Protein AF-A0A919F3J0-F1 (afdb_monomer_lite)

Sequence (108 aa):
MNSRLLTVDGHPLTVRPQRAPWDRIVAEQQLGRRKPRVPVLLSHSALDDVFPQQVGRNLAAVWCRRGATVRFSGNHIPGHIAATDATSAEGLPWLADRFAGRTAPSTC

Radius of gyration: 18.17 Å; chains: 1; bounding box: 40×32×48 Å

InterPro domains:
  IPR005152 Lipase, secreted [PF03583] (24-104)
  IPR005152 Lipase, secreted [PTHR34853] (23-108)
  IPR029058 Alpha/Beta hydrolase fold [G3DSA:3.40.50.1820] (15-108)
  IPR029058 Alpha/Beta hydrolase fold [SSF53474] (19-98)

pLDDT: mean 95.88, std 2.66, range [80.25, 98.44]

Organism: NCBI:txid68183

Secondary structure (DSSP, 8-state):
--GGGGSTT---GGGGGGSTTHHHHHHHT-TTSS--SS-EEEEEETT-SSS-HHHHHHHHHHHHHTT--EEEEEE--SSTTTHHHHHHHHHHHHHHHHHTTPPPP---

Foldseek 3Di:
DQQLVVDPNSDHPVCVCCDPPNVVVVVVPDALPDADPAEDEQEDECQEPPDHCVVSVVNLVSNVVVVHAYDYHYHHQHYDVRSVVVVVVVVPVQVVCVVVVHDDHGPD

Structure (mmCIF, N/CA/C/O backbone):
data_AF-A0A919F3J0-F1
#
_entry.id   AF-A0A919F3J0-F1
#
loop_
_atom_site.group_PDB
_atom_site.id
_atom_site.type_symbol
_atom_site.label_atom_id
_atom_site.label_alt_id
_atom_site.label_comp_id
_atom_site.label_asym_id
_atom_site.label_entity_id
_atom_site.label_seq_id
_atom_site.pdbx_PDB_ins_code
_atom_site.Cartn_x
_atom_site.Cartn_y
_atom_site.Cartn_z
_atom_site.occupancy
_atom_site.B_iso_or_equiv
_atom_site.auth_seq_id
_atom_site.auth_comp_id
_atom_site.auth_asym_id
_atom_site.auth_atom_id
_atom_site.pdbx_PDB_model_num
ATOM 1 N N . MET A 1 1 ? 19.261 6.362 -22.077 1.00 80.25 1 MET A N 1
ATOM 2 C CA . MET A 1 1 ? 20.210 5.268 -21.757 1.00 80.25 1 MET A CA 1
ATOM 3 C C . MET A 1 1 ? 19.837 4.039 -22.582 1.00 80.25 1 MET A C 1
ATOM 5 O O . MET A 1 1 ? 18.668 3.676 -22.581 1.00 80.25 1 MET A O 1
ATOM 9 N N . ASN A 1 2 ? 20.772 3.438 -23.327 1.00 92.88 2 ASN A N 1
ATOM 10 C CA . ASN A 1 2 ? 20.503 2.252 -24.154 1.00 92.88 2 ASN A CA 1
ATOM 11 C C . ASN A 1 2 ? 20.895 0.981 -23.387 1.00 92.88 2 ASN A C 1
ATOM 13 O O . ASN A 1 2 ? 22.076 0.662 -23.279 1.00 92.88 2 ASN A O 1
ATOM 17 N N . SER A 1 3 ? 19.908 0.259 -22.853 1.00 95.12 3 SER A N 1
ATOM 18 C CA . SER A 1 3 ? 20.152 -0.908 -21.994 1.00 95.12 3 SER A CA 1
ATOM 19 C C . SER A 1 3 ? 20.773 -2.103 -22.717 1.00 95.12 3 SER A C 1
ATOM 21 O O . SER A 1 3 ? 21.350 -2.957 -22.056 1.00 95.12 3 SER A O 1
ATOM 23 N N . ARG A 1 4 ? 20.733 -2.138 -24.055 1.00 95.00 4 ARG A N 1
ATOM 24 C CA . ARG A 1 4 ? 21.370 -3.199 -24.853 1.00 95.00 4 ARG A CA 1
ATOM 25 C C . ARG A 1 4 ? 22.876 -3.300 -24.608 1.00 95.00 4 ARG A C 1
ATOM 27 O O . ARG A 1 4 ? 23.435 -4.384 -24.684 1.00 95.00 4 ARG A O 1
ATOM 34 N N . LEU A 1 5 ? 23.524 -2.175 -24.298 1.00 96.00 5 LEU A N 1
ATOM 35 C CA . LEU A 1 5 ? 24.964 -2.112 -24.023 1.00 96.00 5 LEU A CA 1
ATOM 36 C C . LEU A 1 5 ? 25.333 -2.623 -22.619 1.00 96.00 5 LEU A C 1
ATOM 38 O O . LEU A 1 5 ? 26.509 -2.700 -22.289 1.00 96.00 5 LEU A O 1
ATOM 42 N N . LEU A 1 6 ? 24.338 -2.944 -21.787 1.00 94.06 6 LEU A N 1
ATOM 43 C CA . LEU A 1 6 ? 24.503 -3.363 -20.390 1.00 94.06 6 LEU A CA 1
ATOM 44 C C . LEU A 1 6 ? 24.068 -4.818 -20.170 1.00 94.06 6 LEU A C 1
ATOM 46 O O . LEU A 1 6 ? 23.977 -5.285 -19.037 1.00 94.06 6 LEU A O 1
ATOM 50 N N . THR A 1 7 ? 23.760 -5.528 -21.253 1.00 92.56 7 THR A N 1
ATOM 51 C CA . THR A 1 7 ? 23.285 -6.911 -21.245 1.00 92.56 7 THR A CA 1
ATOM 52 C C . THR A 1 7 ? 24.222 -7.774 -22.069 1.00 92.56 7 THR A C 1
ATOM 54 O O . THR A 1 7 ? 24.529 -7.417 -23.205 1.00 92.56 7 THR A O 1
ATOM 57 N N . VAL A 1 8 ? 24.623 -8.928 -21.530 1.00 92.06 8 VAL A N 1
ATOM 58 C CA . VAL A 1 8 ? 25.531 -9.878 -22.203 1.00 92.06 8 VAL A CA 1
ATOM 59 C C . VAL A 1 8 ? 24.989 -10.326 -23.568 1.00 92.06 8 VAL A C 1
ATOM 61 O O . VAL A 1 8 ? 25.754 -10.521 -24.503 1.00 92.06 8 VAL A O 1
ATOM 64 N N . ASP A 1 9 ? 23.669 -10.447 -23.704 1.00 90.69 9 ASP A N 1
ATOM 65 C CA . ASP A 1 9 ? 22.972 -10.899 -24.913 1.00 90.69 9 ASP A CA 1
ATOM 66 C C . ASP A 1 9 ? 22.523 -9.760 -25.849 1.00 90.69 9 ASP A C 1
ATOM 68 O O . ASP A 1 9 ? 21.844 -10.008 -26.843 1.00 90.69 9 ASP A O 1
ATOM 72 N N . GLY A 1 10 ? 22.860 -8.501 -25.546 1.00 94.06 10 GLY A N 1
ATOM 73 C CA . GLY A 1 10 ? 22.535 -7.344 -26.394 1.00 94.06 10 GLY A CA 1
ATOM 74 C C . GLY A 1 10 ? 21.039 -7.003 -26.513 1.00 94.06 10 GLY A C 1
ATOM 75 O O . GLY A 1 10 ? 20.660 -6.097 -27.263 1.00 94.06 10 GLY A O 1
ATOM 76 N N . HIS A 1 11 ? 20.163 -7.706 -25.791 1.00 92.12 11 HIS A N 1
ATOM 77 C CA . HIS A 1 11 ? 18.728 -7.440 -25.766 1.00 92.12 11 HIS A CA 1
ATOM 78 C C . HIS A 1 11 ? 18.367 -6.349 -24.746 1.00 92.12 11 HIS A C 1
ATOM 80 O O . HIS A 1 11 ? 18.941 -6.301 -23.665 1.00 92.12 11 HIS A O 1
ATOM 86 N N . PRO A 1 12 ? 17.371 -5.483 -25.022 1.00 94.00 12 PRO A N 1
ATOM 87 C CA . PRO A 1 12 ? 16.920 -4.501 -24.041 1.00 94.00 12 PRO A CA 1
ATOM 88 C C . PRO A 1 12 ? 16.479 -5.156 -22.728 1.00 94.00 12 PRO A C 1
ATOM 90 O O . PRO A 1 12 ? 15.741 -6.144 -22.747 1.00 94.00 12 PRO A O 1
ATOM 93 N N . LEU A 1 13 ? 16.820 -4.538 -21.592 1.00 91.88 13 LEU A N 1
ATOM 94 C CA . LEU A 1 13 ? 16.376 -5.000 -20.267 1.00 91.88 13 LEU A CA 1
ATOM 95 C C . LEU A 1 13 ? 14.848 -5.148 -20.161 1.00 91.88 13 LEU A C 1
ATOM 97 O O . LEU A 1 13 ? 14.369 -6.017 -19.443 1.00 91.88 13 LEU A O 1
ATOM 101 N N . THR A 1 14 ? 14.073 -4.360 -20.911 1.00 92.19 14 THR A N 1
ATOM 102 C CA . THR A 1 14 ? 12.601 -4.413 -20.917 1.00 92.19 14 THR A CA 1
ATOM 103 C C . THR A 1 14 ? 12.024 -5.721 -21.460 1.00 92.19 14 THR A C 1
ATOM 105 O O . THR A 1 14 ? 10.885 -6.054 -21.150 1.00 92.19 14 THR A O 1
ATOM 108 N N . VAL A 1 15 ? 12.797 -6.483 -22.239 1.00 92.75 15 VAL A N 1
ATOM 109 C CA . VAL A 1 15 ? 12.365 -7.770 -22.804 1.00 92.75 15 VAL A CA 1
ATOM 110 C C . VAL A 1 15 ? 12.549 -8.918 -21.804 1.00 92.75 15 VAL A C 1
ATOM 112 O O . VAL A 1 15 ? 11.838 -9.918 -21.878 1.00 92.75 15 VAL A O 1
ATOM 115 N N . ARG A 1 16 ? 13.475 -8.790 -20.842 1.00 88.94 16 ARG A N 1
ATOM 116 C CA . ARG A 1 16 ? 13.790 -9.851 -19.867 1.00 88.94 16 ARG A CA 1
ATOM 117 C C . ARG A 1 16 ? 12.572 -10.295 -19.045 1.00 88.94 16 ARG A C 1
ATOM 119 O O . ARG A 1 16 ? 12.328 -11.497 -19.037 1.00 88.94 16 ARG A O 1
ATOM 126 N N . PRO A 1 17 ? 11.772 -9.392 -18.437 1.00 93.38 17 PRO A N 1
AT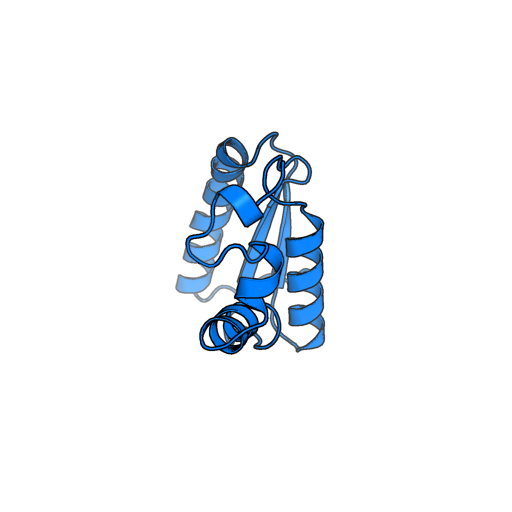OM 127 C CA . PRO A 1 17 ? 10.578 -9.772 -17.675 1.00 93.38 17 PRO A CA 1
ATOM 128 C C . PRO A 1 17 ? 9.506 -10.506 -18.483 1.00 93.38 17 PRO A C 1
ATOM 130 O O . PRO A 1 17 ? 8.585 -11.048 -17.895 1.00 93.38 17 PRO A O 1
ATOM 133 N N . GLN A 1 18 ? 9.581 -10.484 -19.816 1.00 93.19 18 GLN A N 1
ATOM 134 C CA . GLN A 1 18 ? 8.583 -11.074 -20.714 1.00 93.19 18 GLN A CA 1
ATOM 135 C C . GLN A 1 18 ? 9.007 -12.454 -21.239 1.00 93.19 18 GLN A C 1
ATOM 137 O O . GLN A 1 18 ? 8.283 -13.060 -22.024 1.00 93.19 18 GLN A O 1
ATOM 142 N N . ARG A 1 19 ? 10.193 -12.944 -20.857 1.00 91.50 19 ARG A N 1
ATOM 143 C CA . ARG A 1 19 ? 10.764 -14.209 -21.333 1.00 91.50 19 ARG A CA 1
ATOM 144 C C . ARG A 1 19 ? 10.993 -15.176 -20.180 1.00 91.50 19 ARG A C 1
ATOM 146 O O . ARG A 1 19 ? 11.294 -14.757 -19.064 1.00 91.50 19 ARG A O 1
ATOM 153 N N . ALA A 1 20 ? 10.931 -16.472 -20.475 1.00 92.38 20 ALA A N 1
ATOM 154 C CA . ALA A 1 20 ? 11.247 -17.512 -19.505 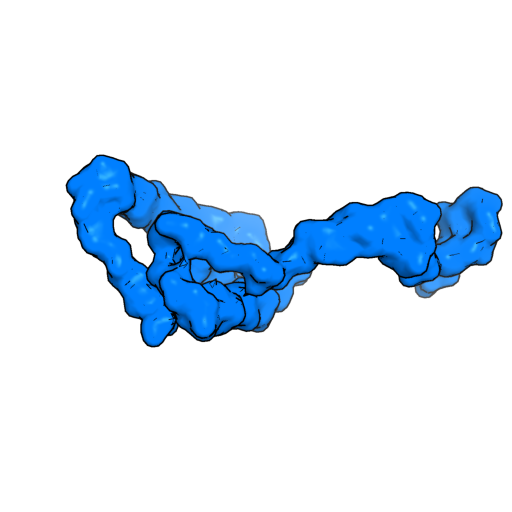1.00 92.38 20 ALA A CA 1
ATOM 155 C C . ALA A 1 20 ? 12.701 -17.387 -18.990 1.00 92.38 20 ALA A C 1
ATOM 157 O O . ALA A 1 20 ? 13.605 -17.096 -19.781 1.00 92.38 20 ALA A O 1
ATOM 158 N N . PRO A 1 21 ? 12.950 -17.606 -17.682 1.00 91.69 21 PRO A N 1
ATOM 159 C CA . PRO A 1 21 ? 11.972 -17.985 -16.650 1.00 91.69 21 PRO A CA 1
ATOM 160 C C . PRO A 1 21 ? 11.269 -16.795 -15.954 1.00 91.69 21 PRO A C 1
ATOM 162 O O . PRO A 1 21 ? 10.473 -17.004 -15.041 1.00 91.69 21 PRO A O 1
ATOM 165 N N . TRP A 1 22 ? 11.585 -15.550 -16.324 1.00 93.88 22 TRP A N 1
ATOM 166 C CA . TRP A 1 22 ? 11.173 -14.341 -15.598 1.00 93.88 22 TRP A CA 1
ATOM 167 C C . TRP A 1 22 ? 9.703 -13.970 -15.778 1.00 93.88 22 TRP A C 1
ATOM 169 O O . TRP A 1 22 ? 9.112 -13.409 -14.860 1.00 93.88 22 TRP A O 1
ATOM 179 N N . ASP A 1 23 ? 9.114 -14.303 -16.923 1.00 94.69 23 ASP A N 1
ATOM 180 C CA . ASP A 1 23 ? 7.699 -14.077 -17.238 1.00 94.69 23 ASP A CA 1
ATOM 181 C C . ASP A 1 23 ? 6.757 -14.589 -16.142 1.00 94.69 23 ASP A C 1
ATOM 183 O O . ASP A 1 23 ? 5.879 -13.861 -15.672 1.00 94.69 23 ASP A O 1
ATOM 187 N N . ARG A 1 24 ? 6.982 -15.816 -15.668 1.00 94.19 24 ARG A N 1
ATOM 188 C CA . ARG A 1 24 ? 6.195 -16.412 -14.584 1.00 94.19 24 ARG A CA 1
ATOM 189 C C . ARG A 1 24 ? 6.510 -15.776 -13.239 1.00 94.19 24 ARG A C 1
ATOM 191 O O . ARG A 1 24 ? 5.587 -15.407 -12.519 1.00 94.19 24 ARG A O 1
ATOM 198 N N . ILE A 1 25 ? 7.795 -15.590 -12.935 1.00 94.69 25 ILE A N 1
ATOM 199 C CA . ILE A 1 25 ? 8.251 -15.033 -11.654 1.00 94.69 25 ILE A CA 1
ATOM 200 C C . ILE A 1 25 ? 7.664 -13.633 -11.441 1.00 94.69 25 ILE A C 1
ATOM 202 O O . ILE A 1 25 ? 7.115 -13.346 -10.382 1.00 94.69 25 ILE A O 1
ATOM 206 N N . VAL A 1 26 ? 7.715 -12.772 -12.459 1.00 93.75 26 VAL A N 1
ATOM 207 C CA . VAL A 1 26 ? 7.164 -11.411 -12.394 1.00 93.75 26 VAL A CA 1
ATOM 208 C C . VAL A 1 26 ? 5.639 -11.440 -12.311 1.00 93.75 26 VAL A C 1
ATOM 210 O O . VAL A 1 26 ? 5.057 -10.717 -11.502 1.00 93.75 26 VAL A O 1
ATOM 213 N N . ALA A 1 27 ? 4.972 -12.308 -13.079 1.00 93.06 27 ALA A N 1
ATOM 214 C CA . ALA A 1 27 ? 3.517 -12.452 -13.017 1.00 93.06 27 ALA A CA 1
ATOM 215 C C . ALA A 1 27 ? 3.007 -12.952 -11.648 1.00 93.06 27 ALA A C 1
ATOM 217 O O . ALA A 1 27 ? 1.856 -12.679 -11.277 1.00 93.06 27 ALA A O 1
ATOM 218 N N . GLU A 1 28 ? 3.832 -13.684 -10.897 1.00 93.31 28 GLU A N 1
ATOM 219 C CA . GLU A 1 28 ? 3.543 -14.112 -9.524 1.00 93.31 28 GLU A CA 1
ATOM 220 C C . GLU A 1 28 ? 3.641 -12.967 -8.507 1.00 93.31 28 GLU A C 1
ATOM 222 O O . GLU A 1 28 ? 2.890 -12.971 -7.532 1.00 93.31 28 GLU A O 1
ATOM 227 N N . GLN A 1 29 ? 4.478 -11.953 -8.758 1.00 92.31 29 GLN A N 1
ATOM 228 C CA . GLN A 1 29 ? 4.600 -10.769 -7.893 1.00 92.31 29 GLN A CA 1
ATOM 229 C C . GLN A 1 29 ? 3.425 -9.786 -8.032 1.00 92.31 29 GLN A C 1
ATOM 231 O O . GLN A 1 29 ? 3.325 -8.819 -7.276 1.00 92.31 29 GLN A O 1
ATOM 236 N N . GLN A 1 30 ? 2.510 -10.006 -8.983 1.00 92.50 30 GLN A N 1
ATOM 237 C CA . GLN A 1 30 ? 1.360 -9.130 -9.185 1.00 92.50 30 GLN A CA 1
ATOM 238 C C . GLN A 1 30 ? 0.402 -9.182 -7.982 1.00 92.50 30 GLN A C 1
ATOM 240 O O . GLN A 1 30 ? -0.387 -10.121 -7.807 1.00 92.50 30 GLN A O 1
ATOM 245 N N . LEU A 1 31 ? 0.423 -8.116 -7.181 1.00 93.81 31 LEU A N 1
ATOM 246 C CA . LEU A 1 31 ? -0.459 -7.939 -6.030 1.00 93.81 31 LEU A CA 1
ATOM 247 C C . LEU A 1 31 ? -1.937 -7.856 -6.452 1.00 93.81 31 LEU A C 1
ATOM 249 O O . LEU A 1 31 ? -2.283 -7.493 -7.578 1.00 93.81 31 LEU A O 1
ATOM 253 N N . GLY A 1 32 ? -2.834 -8.221 -5.531 1.00 94.38 32 GLY A N 1
ATOM 254 C CA . GLY A 1 32 ? -4.287 -8.165 -5.738 1.00 94.38 32 GLY A CA 1
ATOM 255 C C . GLY A 1 32 ? -4.902 -9.388 -6.435 1.00 94.38 32 GLY A C 1
ATOM 256 O O . GLY A 1 32 ? -6.126 -9.539 -6.427 1.00 94.38 32 GLY A O 1
ATOM 257 N N . ARG A 1 33 ? -4.092 -10.314 -6.978 1.00 94.31 33 ARG A N 1
ATOM 258 C CA . ARG A 1 33 ? -4.590 -11.598 -7.527 1.00 94.31 33 ARG A CA 1
ATOM 259 C C . ARG A 1 33 ? -5.198 -12.496 -6.447 1.00 94.31 33 ARG A C 1
ATOM 261 O O . ARG A 1 33 ? -6.148 -13.230 -6.715 1.00 94.31 33 ARG A O 1
ATOM 268 N N . ARG A 1 34 ? -4.671 -12.412 -5.224 1.00 93.44 34 ARG A N 1
ATOM 269 C CA . ARG A 1 34 ? -5.157 -13.109 -4.026 1.00 93.44 34 ARG A CA 1
ATOM 270 C C . ARG A 1 34 ? -5.625 -12.077 -3.003 1.00 93.44 34 ARG A C 1
ATOM 272 O O . ARG A 1 34 ? -5.027 -11.004 -2.903 1.00 93.44 34 ARG A O 1
ATOM 279 N N . LYS A 1 35 ? -6.686 -12.400 -2.257 1.00 95.62 35 LYS A N 1
ATOM 280 C CA . LYS A 1 35 ? -7.144 -11.577 -1.131 1.00 95.62 35 LYS A CA 1
ATOM 281 C C . LYS A 1 35 ? -6.521 -12.062 0.186 1.00 95.62 35 LYS A C 1
ATOM 283 O O . LYS A 1 35 ? -6.379 -13.276 0.355 1.00 95.62 35 LYS A O 1
ATOM 288 N N . PRO A 1 36 ? -6.202 -11.161 1.125 1.00 96.56 36 PRO A N 1
ATOM 289 C CA . PRO A 1 36 ? -5.865 -11.526 2.493 1.00 96.56 36 PRO A CA 1
ATOM 290 C C . PRO A 1 36 ? -7.026 -12.264 3.175 1.00 96.56 36 PRO A C 1
ATOM 292 O O . PRO A 1 36 ? -8.197 -11.979 2.914 1.00 96.56 36 PRO A O 1
ATOM 295 N N . ARG A 1 37 ? -6.700 -13.215 4.058 1.00 96.81 37 ARG A N 1
ATOM 296 C CA . ARG A 1 37 ? -7.676 -13.914 4.923 1.00 96.81 37 ARG A CA 1
ATOM 297 C C . ARG A 1 37 ? -7.842 -13.257 6.295 1.00 96.81 37 ARG A C 1
ATOM 299 O O . ARG A 1 37 ? -8.695 -13.678 7.065 1.00 96.81 37 ARG A O 1
ATOM 306 N N . VAL A 1 38 ? -7.017 -12.259 6.587 1.00 96.69 38 VAL A N 1
ATOM 307 C CA . VAL A 1 38 ? -6.981 -11.505 7.841 1.00 96.69 38 VAL A CA 1
ATOM 308 C C . VAL A 1 38 ? -7.163 -10.016 7.536 1.00 96.69 38 VAL A C 1
ATOM 310 O O . VAL A 1 38 ? -6.924 -9.613 6.392 1.00 96.69 38 VAL A O 1
ATOM 313 N N . PRO A 1 39 ? -7.571 -9.193 8.516 1.00 98.12 39 PRO A N 1
ATOM 314 C CA . PRO A 1 39 ? -7.636 -7.750 8.332 1.00 98.12 39 PRO A CA 1
ATOM 315 C C . PRO A 1 39 ? -6.271 -7.145 7.982 1.00 98.12 39 PRO A C 1
ATOM 317 O O . PRO A 1 39 ? -5.248 -7.569 8.520 1.00 98.12 39 PRO A O 1
ATOM 320 N N . VAL A 1 40 ? -6.259 -6.132 7.114 1.00 98.06 40 VAL A N 1
ATOM 321 C CA . VAL A 1 40 ? -5.033 -5.457 6.658 1.00 98.06 40 VAL A CA 1
ATOM 322 C C . VAL A 1 40 ? -5.096 -3.961 6.940 1.00 98.06 40 VAL A C 1
ATOM 324 O O . VAL A 1 40 ? -6.076 -3.309 6.589 1.00 98.06 40 VAL A O 1
ATOM 327 N N . LEU A 1 41 ? -4.018 -3.422 7.509 1.00 98.38 41 LEU A N 1
ATOM 328 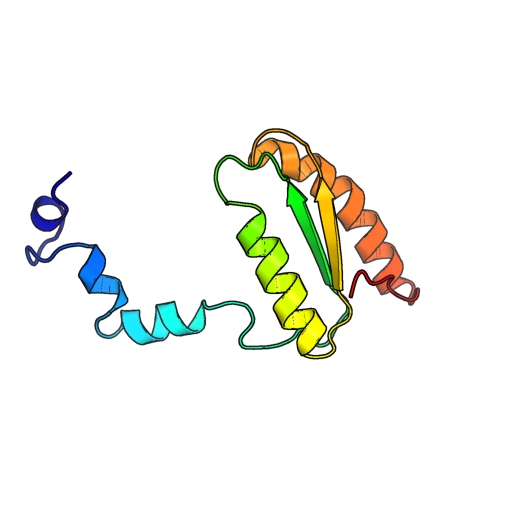C CA . LEU A 1 41 ? -3.695 -1.999 7.453 1.00 98.38 41 LEU A CA 1
ATOM 329 C C . LEU A 1 41 ? -2.745 -1.770 6.274 1.00 98.38 41 LEU A C 1
ATOM 331 O O . LEU A 1 41 ? -1.701 -2.414 6.195 1.00 98.38 41 LEU A O 1
ATOM 335 N N . LEU A 1 42 ? -3.108 -0.868 5.366 1.00 97.62 42 LEU A N 1
ATOM 336 C CA . LEU A 1 42 ? -2.270 -0.437 4.249 1.00 97.62 42 LEU A CA 1
ATOM 337 C C . LEU A 1 42 ? -2.009 1.063 4.406 1.00 97.62 42 LEU A C 1
ATOM 339 O O . LEU A 1 42 ? -2.872 1.871 4.066 1.00 97.62 42 LEU A O 1
ATOM 343 N N . SER A 1 43 ? -0.842 1.418 4.947 1.00 97.50 43 SER A N 1
ATOM 344 C CA . SER A 1 43 ? -0.404 2.810 5.108 1.00 97.50 43 SER A CA 1
ATOM 345 C C . SER A 1 43 ? 0.527 3.208 3.963 1.00 97.50 43 SER A C 1
ATOM 347 O O . SER A 1 43 ? 1.425 2.445 3.613 1.00 97.50 43 SER A O 1
ATOM 349 N N . HIS A 1 44 ? 0.293 4.366 3.341 1.00 97.88 44 HIS A N 1
ATOM 350 C CA . HIS A 1 44 ? 1.125 4.886 2.246 1.00 97.88 44 HIS A CA 1
ATOM 351 C C . HIS A 1 44 ? 1.047 6.415 2.214 1.00 97.88 44 HIS A C 1
ATOM 353 O O . HIS A 1 44 ? -0.050 6.979 2.154 1.00 97.88 44 HIS A O 1
ATOM 359 N N . SER A 1 45 ? 2.196 7.094 2.210 1.00 97.88 45 SER A N 1
ATOM 360 C CA . SER A 1 45 ? 2.247 8.546 2.026 1.00 97.88 45 SER A CA 1
ATOM 361 C C . SER A 1 45 ? 1.792 8.987 0.632 1.00 97.88 45 SER A C 1
ATOM 363 O O . SER A 1 45 ? 2.167 8.398 -0.380 1.00 97.88 45 SER A O 1
ATOM 365 N N . ALA A 1 46 ? 1.017 10.068 0.571 1.00 97.75 46 ALA A N 1
ATOM 366 C CA . ALA A 1 46 ? 0.705 10.784 -0.664 1.00 97.75 46 ALA A CA 1
ATOM 367 C C . ALA A 1 46 ? 1.919 11.535 -1.245 1.00 97.75 46 ALA A C 1
ATOM 369 O O . ALA A 1 46 ? 1.888 11.932 -2.407 1.00 97.75 46 ALA A O 1
ATOM 370 N N . LEU A 1 47 ? 2.971 11.725 -0.442 1.00 97.75 47 LEU A N 1
ATOM 371 C CA . LEU A 1 47 ? 4.209 12.425 -0.790 1.00 97.75 47 LEU A CA 1
ATOM 372 C C . LEU A 1 47 ? 5.412 11.468 -0.888 1.00 97.75 47 LEU A C 1
ATOM 374 O O . LEU A 1 47 ? 6.554 11.890 -0.714 1.00 97.75 47 LEU A O 1
ATOM 378 N N . ASP A 1 48 ? 5.154 10.178 -1.111 1.00 98.06 48 ASP A N 1
ATOM 379 C CA . ASP A 1 48 ? 6.184 9.173 -1.380 1.00 98.06 48 ASP A CA 1
ATOM 380 C C . ASP A 1 48 ? 6.867 9.469 -2.729 1.00 98.06 48 ASP A C 1
ATOM 382 O O . ASP A 1 48 ? 6.207 9.638 -3.758 1.00 98.06 48 ASP A O 1
ATOM 386 N N . ASP A 1 49 ? 8.193 9.561 -2.704 1.00 97.06 49 ASP A N 1
ATOM 387 C CA . ASP A 1 49 ? 9.061 9.910 -3.829 1.00 97.06 49 ASP A CA 1
ATOM 388 C C . ASP A 1 49 ? 9.632 8.687 -4.569 1.00 97.06 49 ASP A C 1
ATOM 390 O O . ASP A 1 49 ? 10.252 8.837 -5.623 1.00 97.06 49 ASP A O 1
ATOM 394 N N . VAL A 1 50 ? 9.393 7.474 -4.058 1.00 97.62 50 VAL A N 1
ATOM 395 C CA . VAL A 1 50 ? 9.827 6.205 -4.660 1.00 97.62 50 VAL A CA 1
ATOM 396 C C . VAL A 1 50 ? 8.651 5.485 -5.316 1.00 97.62 50 VAL A C 1
ATOM 398 O O . VAL A 1 50 ? 8.754 5.027 -6.457 1.00 97.62 50 VAL A O 1
ATOM 401 N N . PHE A 1 51 ? 7.517 5.389 -4.618 1.00 95.44 51 PHE A N 1
ATOM 402 C CA . PHE A 1 51 ? 6.342 4.658 -5.081 1.00 95.44 51 PHE A CA 1
ATOM 403 C C . PHE A 1 51 ? 5.090 5.539 -5.086 1.00 95.44 51 PHE A C 1
ATOM 405 O O . PHE A 1 51 ? 4.661 6.003 -4.031 1.00 95.44 51 PHE A O 1
ATOM 412 N N . PRO A 1 52 ? 4.400 5.687 -6.233 1.00 96.62 52 PRO A N 1
ATOM 413 C CA . PRO A 1 52 ? 3.147 6.429 -6.283 1.00 96.62 52 PRO A CA 1
ATOM 414 C C . PRO A 1 52 ? 2.078 5.815 -5.368 1.00 96.62 52 PRO A C 1
ATOM 416 O O . PRO A 1 52 ? 1.729 4.638 -5.512 1.00 96.62 52 PRO A O 1
ATOM 419 N N . GLN A 1 53 ? 1.464 6.632 -4.506 1.00 97.19 53 GLN A N 1
ATOM 420 C CA . GLN A 1 53 ? 0.412 6.201 -3.569 1.00 97.19 53 GLN A CA 1
ATOM 421 C C . GLN A 1 53 ? -0.763 5.481 -4.260 1.00 97.19 53 GLN A C 1
ATOM 423 O O . GLN A 1 53 ? -1.429 4.620 -3.677 1.00 97.19 53 GLN A O 1
ATOM 428 N N . GLN A 1 54 ? -1.024 5.802 -5.534 1.00 97.25 54 GLN A N 1
ATOM 429 C CA . GLN A 1 54 ? -2.093 5.176 -6.310 1.00 97.25 54 GLN A CA 1
ATOM 430 C C . GLN A 1 54 ? -1.936 3.648 -6.414 1.00 97.25 54 GLN A C 1
ATOM 432 O O . GLN A 1 54 ? -2.946 2.948 -6.505 1.00 97.25 54 GLN A O 1
ATOM 437 N N . VAL A 1 55 ? -0.710 3.113 -6.340 1.00 96.38 55 VAL A N 1
ATOM 438 C CA . VAL A 1 55 ? -0.461 1.663 -6.293 1.00 96.38 55 VAL A CA 1
ATOM 439 C C . VAL A 1 55 ? -1.113 1.046 -5.049 1.00 96.38 55 VAL A C 1
ATOM 441 O O . VAL A 1 55 ? -1.896 0.099 -5.173 1.00 96.38 55 VAL A O 1
ATOM 444 N N . GLY A 1 56 ? -0.872 1.624 -3.867 1.00 97.12 56 GLY A N 1
ATOM 445 C CA . GLY A 1 56 ? -1.478 1.190 -2.606 1.00 97.12 56 GLY A CA 1
ATOM 446 C C . GLY A 1 56 ? -3.001 1.351 -2.596 1.00 97.12 56 GLY A C 1
ATOM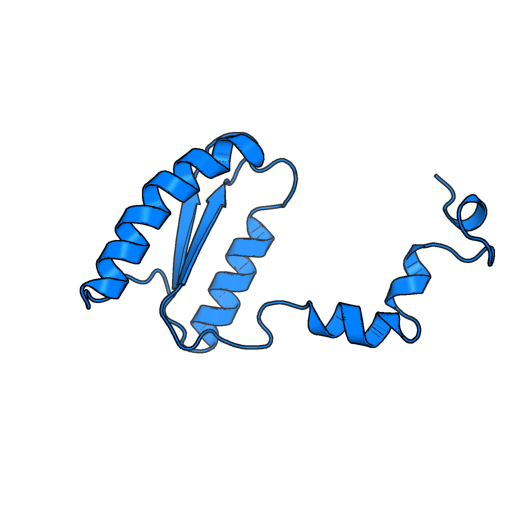 447 O O . GLY A 1 56 ? -3.722 0.421 -2.225 1.00 97.12 56 GLY A O 1
ATOM 448 N N . ARG A 1 57 ? -3.512 2.487 -3.096 1.00 97.62 57 ARG A N 1
ATOM 449 C CA . ARG A 1 57 ? -4.965 2.742 -3.214 1.00 97.62 57 ARG A CA 1
ATOM 450 C C . ARG A 1 57 ? -5.659 1.712 -4.105 1.00 97.62 57 ARG A C 1
ATOM 452 O O . ARG A 1 57 ? -6.713 1.186 -3.745 1.00 97.62 57 ARG A O 1
ATOM 459 N N . ASN A 1 58 ? -5.063 1.392 -5.254 1.00 97.75 58 ASN A N 1
ATOM 460 C CA . ASN A 1 58 ? -5.600 0.396 -6.181 1.00 97.75 58 ASN A CA 1
ATOM 461 C C . ASN A 1 58 ? -5.625 -1.000 -5.554 1.00 97.75 58 ASN A C 1
ATOM 463 O O . ASN A 1 58 ? -6.626 -1.707 -5.690 1.00 97.75 58 ASN A O 1
ATOM 467 N N . LEU A 1 59 ? -4.559 -1.389 -4.850 1.00 98.19 59 LEU A N 1
ATOM 468 C CA . LEU A 1 59 ? -4.494 -2.674 -4.160 1.00 98.19 59 LEU A CA 1
ATOM 469 C C . LEU A 1 59 ? -5.573 -2.792 -3.078 1.00 98.19 59 LEU A C 1
ATOM 471 O O . LEU A 1 59 ? -6.303 -3.786 -3.058 1.00 98.19 59 LEU A O 1
ATOM 475 N N . ALA A 1 60 ? -5.729 -1.759 -2.243 1.00 98.25 60 ALA A N 1
ATOM 476 C CA . ALA A 1 60 ? -6.786 -1.699 -1.237 1.00 98.25 60 ALA A CA 1
ATOM 477 C C . ALA A 1 60 ? -8.172 -1.859 -1.881 1.00 98.25 60 ALA A C 1
ATOM 479 O O . ALA A 1 60 ? -8.942 -2.725 -1.473 1.00 98.25 60 ALA A O 1
ATOM 480 N N . ALA A 1 61 ? -8.457 -1.119 -2.958 1.00 98.19 61 ALA A N 1
ATOM 481 C CA . ALA A 1 61 ? -9.731 -1.215 -3.670 1.00 98.19 61 ALA A CA 1
ATOM 482 C C . ALA A 1 61 ? -9.974 -2.608 -4.290 1.00 98.19 61 ALA A C 1
ATOM 484 O O . ALA A 1 61 ? -11.094 -3.120 -4.247 1.00 98.19 61 ALA A O 1
ATOM 485 N N . VAL A 1 62 ? -8.941 -3.248 -4.855 1.00 98.31 62 VAL A N 1
ATOM 486 C CA . VAL A 1 62 ? -9.027 -4.627 -5.375 1.00 98.31 62 VAL A CA 1
ATOM 487 C C . VAL A 1 62 ? -9.353 -5.615 -4.255 1.00 98.31 62 VAL A C 1
ATOM 489 O O . VAL A 1 62 ? -10.195 -6.494 -4.444 1.00 98.31 62 VAL A O 1
ATOM 492 N N . TRP A 1 63 ? -8.715 -5.484 -3.094 1.00 98.44 63 TRP A N 1
ATOM 493 C CA . TRP A 1 63 ? -8.988 -6.338 -1.941 1.00 98.44 63 TRP A CA 1
ATOM 494 C C . TRP A 1 63 ? -10.371 -6.091 -1.336 1.00 98.44 63 TRP A C 1
ATOM 496 O O . TRP A 1 63 ? -11.063 -7.067 -1.039 1.00 98.44 63 TRP A O 1
ATOM 506 N N . CYS A 1 64 ? -10.826 -4.838 -1.260 1.00 97.88 64 CYS A N 1
ATOM 507 C CA . CYS A 1 64 ? -12.185 -4.498 -0.840 1.00 97.88 64 CYS A CA 1
ATOM 508 C C . CYS A 1 64 ? -13.239 -5.154 -1.740 1.00 97.88 64 CYS A C 1
ATOM 510 O O . CYS A 1 64 ? -14.125 -5.845 -1.245 1.00 97.88 64 CYS A O 1
ATOM 512 N N . ARG A 1 65 ? -13.093 -5.064 -3.073 1.00 97.88 65 ARG A N 1
ATOM 513 C CA . ARG A 1 65 ? -14.003 -5.739 -4.025 1.00 97.88 65 ARG A CA 1
ATOM 514 C C . ARG A 1 65 ? -14.019 -7.264 -3.892 1.00 97.88 65 ARG A C 1
ATOM 516 O O . ARG A 1 65 ? -14.957 -7.909 -4.343 1.00 97.88 65 ARG A O 1
ATOM 523 N N . ARG A 1 66 ? -12.987 -7.854 -3.285 1.00 97.62 66 ARG A N 1
ATOM 524 C CA . ARG A 1 66 ? -12.896 -9.295 -3.000 1.00 97.62 66 ARG A CA 1
ATOM 525 C C . ARG A 1 66 ? -13.388 -9.656 -1.588 1.00 97.62 66 ARG A C 1
ATOM 527 O O . ARG A 1 66 ? -13.259 -10.812 -1.176 1.00 97.62 66 ARG A O 1
ATOM 534 N N . GLY A 1 67 ? -13.930 -8.699 -0.835 1.00 97.12 67 GLY A N 1
ATOM 535 C CA . GLY A 1 67 ? -14.438 -8.908 0.520 1.00 97.12 67 GLY A CA 1
ATOM 536 C C . GLY A 1 67 ? -13.334 -9.196 1.538 1.00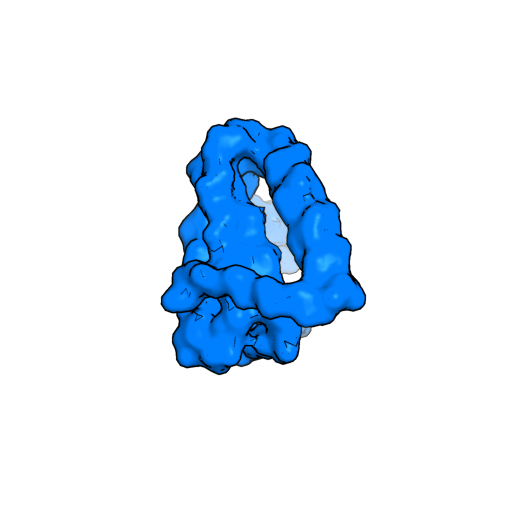 97.12 67 GLY A C 1
ATOM 537 O O . GLY A 1 67 ? -13.475 -10.100 2.361 1.00 97.12 67 GLY A O 1
ATOM 538 N N . ALA A 1 68 ? -12.184 -8.530 1.419 1.00 98.06 68 ALA A N 1
ATOM 539 C CA . ALA A 1 68 ? -11.222 -8.436 2.514 1.00 98.06 68 ALA A CA 1
ATOM 540 C C . ALA A 1 68 ? -11.563 -7.230 3.402 1.00 98.06 68 ALA A C 1
ATOM 542 O O . ALA A 1 68 ? -12.086 -6.233 2.913 1.00 98.06 68 ALA A O 1
ATOM 543 N N . THR A 1 69 ? -11.219 -7.301 4.685 1.00 98.31 69 THR A N 1
ATOM 544 C CA . THR A 1 69 ? -11.275 -6.149 5.593 1.00 98.31 69 THR A CA 1
ATOM 545 C C . THR A 1 69 ? -9.980 -5.356 5.455 1.00 98.31 69 THR A C 1
ATOM 547 O O . THR A 1 69 ? -8.914 -5.854 5.822 1.00 98.31 69 THR A O 1
ATOM 550 N N . VAL A 1 70 ? -10.057 -4.144 4.905 1.00 98.44 70 VAL A N 1
ATOM 551 C CA . VAL A 1 70 ? -8.884 -3.294 4.663 1.00 98.44 70 VAL A CA 1
ATOM 552 C C . VAL A 1 70 ? -9.109 -1.917 5.266 1.00 98.44 70 VAL A C 1
ATOM 554 O O . VAL A 1 70 ? -10.106 -1.263 4.972 1.00 98.44 70 VAL A O 1
ATOM 557 N N . ARG A 1 71 ? -8.144 -1.453 6.058 1.00 98.31 71 ARG A N 1
ATOM 558 C CA . ARG A 1 71 ? -7.986 -0.054 6.450 1.00 98.31 71 ARG A CA 1
ATOM 559 C C . ARG A 1 71 ? -6.869 0.552 5.606 1.00 98.31 71 ARG A C 1
ATOM 561 O O . ARG A 1 71 ? -5.704 0.218 5.792 1.00 98.31 71 ARG A O 1
ATOM 568 N N . PHE A 1 72 ? -7.219 1.425 4.670 1.00 98.19 72 PHE A N 1
ATOM 569 C CA . PHE A 1 72 ? -6.253 2.242 3.942 1.00 98.19 72 PHE A CA 1
ATOM 570 C C . PHE A 1 72 ? -5.982 3.526 4.732 1.00 98.19 72 PHE A C 1
ATOM 572 O O . PHE A 1 72 ? -6.920 4.218 5.135 1.00 98.19 72 PHE A O 1
ATOM 579 N N . SER A 1 73 ? -4.707 3.839 4.945 1.00 97.44 73 SER A N 1
ATOM 580 C CA . SER A 1 73 ? -4.242 5.025 5.661 1.00 97.44 73 SER A CA 1
ATOM 581 C C . SER A 1 73 ? -3.331 5.849 4.755 1.00 97.44 73 SER A C 1
ATOM 583 O O . SER A 1 73 ? -2.179 5.504 4.496 1.00 97.44 73 SER A O 1
ATOM 585 N N . GLY A 1 74 ? -3.882 6.928 4.201 1.00 95.94 74 GLY A N 1
ATOM 586 C CA . GLY A 1 74 ? -3.136 7.861 3.365 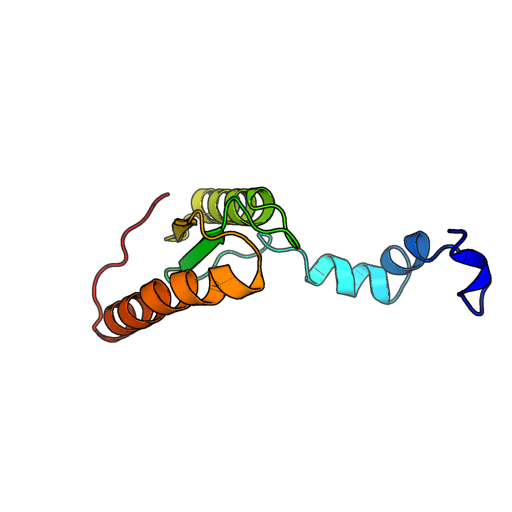1.00 95.94 74 GLY A CA 1
ATOM 587 C C . GLY A 1 74 ? -2.544 8.978 4.212 1.00 95.94 74 GLY A C 1
ATOM 588 O O . GLY A 1 74 ? -3.248 9.941 4.511 1.00 95.94 74 GLY A O 1
ATOM 589 N N . ASN A 1 75 ? -1.278 8.861 4.607 1.00 95.25 75 ASN A N 1
ATOM 590 C CA . ASN A 1 75 ? -0.587 9.935 5.325 1.00 95.25 75 ASN A CA 1
ATOM 591 C C . ASN A 1 75 ? 0.065 10.936 4.345 1.00 95.25 75 ASN A C 1
ATOM 593 O O . ASN A 1 75 ? 0.019 10.746 3.131 1.00 95.25 75 ASN A O 1
ATOM 597 N N . HIS A 1 76 ? 0.630 12.026 4.866 1.00 97.00 76 HIS A N 1
ATOM 598 C CA . HIS A 1 76 ? 1.235 13.102 4.066 1.00 97.00 76 HIS A CA 1
ATOM 599 C C . HIS A 1 76 ? 2.669 13.405 4.521 1.00 97.00 76 HIS A C 1
ATOM 601 O O . HIS A 1 76 ? 3.120 14.542 4.419 1.00 97.00 76 HIS A O 1
ATOM 607 N N . ILE A 1 77 ? 3.377 12.416 5.076 1.00 97.19 77 ILE A N 1
ATOM 608 C CA . ILE A 1 77 ? 4.780 12.595 5.465 1.00 97.19 77 ILE A CA 1
ATOM 609 C C . ILE A 1 77 ? 5.645 12.596 4.196 1.00 97.19 77 ILE A C 1
ATOM 611 O O . ILE A 1 77 ? 5.572 11.627 3.437 1.00 97.19 77 ILE A O 1
ATOM 615 N N . PRO A 1 78 ? 6.432 13.651 3.922 1.00 97.00 78 PRO A N 1
ATOM 616 C CA . PRO A 1 78 ? 7.265 13.711 2.724 1.00 97.00 78 PRO A CA 1
ATOM 617 C C . PRO A 1 78 ? 8.322 12.604 2.670 1.00 97.00 78 PRO A C 1
ATOM 619 O O . PRO A 1 78 ? 9.047 12.400 3.641 1.00 97.00 78 PRO A O 1
ATOM 622 N N . GLY A 1 79 ? 8.453 11.960 1.510 1.00 97.25 79 GLY A N 1
ATOM 623 C CA . GLY A 1 79 ? 9.488 10.967 1.228 1.00 97.25 79 GLY A CA 1
ATOM 624 C C . GLY A 1 79 ? 9.159 9.555 1.717 1.00 97.25 79 GLY A C 1
ATOM 625 O O . GLY A 1 79 ? 8.497 9.354 2.737 1.00 97.25 79 GLY A O 1
ATOM 626 N N . HIS A 1 80 ? 9.660 8.556 0.991 1.00 96.88 80 HIS A N 1
ATOM 627 C CA . HIS A 1 80 ? 9.417 7.142 1.276 1.00 96.88 80 HIS A CA 1
ATOM 628 C C . HIS A 1 80 ? 9.942 6.725 2.657 1.00 96.88 80 HIS A C 1
ATOM 630 O O . HIS A 1 80 ? 9.242 6.086 3.441 1.00 96.88 80 HIS A O 1
ATOM 636 N N . ILE A 1 81 ? 11.176 7.125 2.980 1.00 97.25 81 ILE A N 1
ATOM 637 C CA . ILE A 1 81 ? 11.846 6.705 4.216 1.00 97.25 81 ILE A CA 1
ATOM 638 C C . ILE A 1 81 ? 11.196 7.344 5.444 1.00 97.25 81 ILE A C 1
ATOM 640 O O . ILE A 1 81 ? 10.804 6.619 6.354 1.00 97.25 81 ILE A O 1
ATOM 644 N N . ALA A 1 82 ? 11.004 8.666 5.457 1.00 96.75 82 ALA A N 1
ATOM 645 C CA . ALA A 1 82 ? 10.409 9.354 6.606 1.00 96.75 82 ALA A CA 1
ATOM 646 C C . ALA A 1 82 ? 8.945 8.938 6.849 1.00 96.75 82 ALA A C 1
ATOM 648 O O . ALA A 1 82 ? 8.499 8.869 7.993 1.00 96.75 82 ALA A O 1
ATOM 649 N N . ALA A 1 83 ? 8.196 8.571 5.801 1.00 97.12 83 ALA A N 1
ATOM 650 C CA . ALA A 1 83 ? 6.843 8.032 5.949 1.00 97.12 83 ALA A CA 1
ATOM 651 C C . ALA A 1 83 ? 6.778 6.697 6.722 1.00 97.12 83 ALA A C 1
ATOM 653 O O . ALA A 1 83 ? 5.701 6.308 7.194 1.00 97.12 83 ALA A O 1
ATOM 654 N N . THR A 1 84 ? 7.912 6.010 6.898 1.00 95.31 84 THR A N 1
ATOM 655 C CA . THR A 1 84 ? 8.010 4.802 7.730 1.00 95.31 84 THR A CA 1
ATOM 656 C C . THR A 1 84 ? 7.683 5.095 9.193 1.00 95.31 84 THR A C 1
ATOM 658 O O . THR A 1 84 ? 7.057 4.256 9.841 1.00 95.31 84 THR A O 1
ATOM 661 N N . ASP A 1 85 ? 8.013 6.284 9.704 1.00 95.00 85 ASP A N 1
ATOM 662 C CA . ASP A 1 85 ? 7.738 6.654 11.098 1.00 95.00 85 ASP A CA 1
ATOM 663 C C . ASP A 1 85 ? 6.230 6.725 11.360 1.00 95.00 85 ASP A C 1
ATOM 665 O O . ASP A 1 85 ? 5.724 6.084 12.283 1.00 95.00 85 ASP A O 1
ATOM 669 N N . ALA A 1 86 ? 5.482 7.417 10.492 1.00 94.69 86 ALA A N 1
ATOM 670 C CA . ALA A 1 86 ? 4.021 7.468 10.578 1.00 94.69 86 ALA A CA 1
ATOM 671 C C . ALA A 1 86 ? 3.381 6.086 10.386 1.00 94.69 86 ALA A C 1
ATOM 673 O O . ALA A 1 86 ? 2.450 5.726 11.108 1.00 94.69 86 ALA A O 1
ATOM 674 N N . THR A 1 87 ? 3.909 5.289 9.453 1.00 95.38 87 THR A N 1
ATOM 675 C CA . THR A 1 87 ? 3.449 3.911 9.228 1.00 95.38 87 THR A CA 1
ATOM 676 C C . THR A 1 87 ? 3.663 3.039 10.468 1.00 95.38 87 THR A C 1
ATOM 678 O O . THR A 1 87 ? 2.779 2.270 10.838 1.00 95.38 87 THR A O 1
ATOM 681 N N . SER A 1 88 ? 4.804 3.174 11.144 1.00 95.69 88 SER A N 1
ATOM 682 C CA . SER A 1 88 ? 5.151 2.390 12.337 1.00 95.69 88 SER A CA 1
ATOM 683 C C . SER A 1 88 ? 4.345 2.824 13.560 1.00 95.69 88 SER A C 1
ATOM 685 O O . SER A 1 88 ? 3.858 1.973 14.308 1.00 95.69 88 SER A O 1
ATOM 687 N N . ALA A 1 89 ? 4.145 4.135 13.728 1.00 96.38 89 ALA A N 1
ATOM 688 C CA . ALA A 1 89 ? 3.327 4.703 14.796 1.00 96.38 89 ALA A CA 1
ATOM 689 C C . ALA A 1 89 ? 1.864 4.229 14.728 1.00 96.38 89 ALA A C 1
ATOM 691 O O . ALA A 1 89 ? 1.251 3.989 15.765 1.00 96.38 89 ALA A O 1
ATOM 692 N N . GLU A 1 90 ? 1.313 4.040 13.523 1.00 96.88 90 GLU A N 1
ATOM 693 C CA . GLU A 1 90 ? -0.019 3.451 13.325 1.00 96.88 90 GLU A CA 1
ATOM 694 C C . GLU A 1 90 ? 0.003 1.910 13.394 1.00 96.88 90 GLU A C 1
ATOM 696 O O . GLU A 1 90 ? -0.901 1.284 13.952 1.00 96.88 90 GLU A O 1
ATOM 701 N N . GLY A 1 91 ? 1.043 1.282 12.842 1.00 97.56 91 GLY A N 1
ATOM 702 C CA . GLY A 1 91 ? 1.142 -0.167 12.681 1.00 97.56 91 GLY A CA 1
ATOM 703 C C . GLY A 1 91 ? 1.272 -0.943 13.991 1.00 97.56 91 GLY A C 1
ATOM 704 O O . GLY A 1 91 ? 0.644 -1.992 14.144 1.00 97.56 91 GLY A O 1
ATOM 705 N N . LEU A 1 92 ? 2.044 -0.435 14.955 1.00 96.94 92 LEU A N 1
ATOM 706 C CA . LEU A 1 92 ? 2.224 -1.093 16.255 1.00 96.94 92 LEU A CA 1
ATOM 707 C C . LEU A 1 92 ? 0.908 -1.242 17.044 1.00 96.94 92 LEU A C 1
ATOM 709 O O . LEU A 1 92 ? 0.548 -2.379 17.368 1.00 96.94 92 LEU A O 1
ATOM 713 N N . PRO A 1 93 ? 0.144 -0.166 17.326 1.00 97.56 93 PRO A N 1
ATOM 714 C CA . PRO A 1 93 ? -1.147 -0.304 17.997 1.00 97.56 93 PRO A CA 1
ATOM 715 C C . PRO A 1 93 ? -2.162 -1.075 17.143 1.00 97.56 93 PRO A C 1
ATOM 717 O O . PRO A 1 93 ? -2.943 -1.854 17.688 1.00 97.56 93 PRO A O 1
ATOM 720 N N . TRP A 1 94 ? -2.120 -0.948 15.808 1.00 98.12 94 TRP A N 1
ATOM 721 C CA . TRP A 1 94 ? -2.964 -1.752 14.921 1.00 98.12 94 TRP A CA 1
ATOM 722 C C . TRP A 1 94 ? -2.775 -3.254 15.139 1.00 98.12 94 TRP A C 1
ATOM 724 O O . TRP A 1 94 ? -3.760 -3.985 15.251 1.00 98.12 94 TRP A O 1
ATOM 734 N N . LEU A 1 95 ? -1.526 -3.721 15.188 1.00 97.94 95 LEU A N 1
ATOM 735 C CA . LEU A 1 95 ? -1.205 -5.128 15.419 1.00 97.94 95 LEU A CA 1
ATOM 736 C C . LEU A 1 95 ? -1.603 -5.570 16.829 1.00 97.94 95 LEU A C 1
ATOM 738 O O . LEU A 1 95 ? -2.207 -6.634 16.971 1.00 97.94 95 LEU A O 1
ATOM 742 N N . ALA A 1 96 ? -1.328 -4.747 17.848 1.00 98.31 96 ALA A N 1
ATOM 743 C CA . ALA A 1 96 ? -1.714 -5.033 19.230 1.00 98.31 96 ALA A CA 1
ATOM 744 C C . ALA A 1 96 ? -3.228 -5.275 19.351 1.00 98.31 96 ALA A C 1
ATOM 746 O O . ALA A 1 96 ? -3.656 -6.270 19.936 1.00 98.31 96 ALA A O 1
ATOM 747 N N . ASP A 1 97 ? -4.039 -4.440 18.699 1.00 98.44 97 ASP A N 1
ATOM 748 C CA . ASP A 1 97 ? -5.489 -4.601 18.658 1.00 98.44 97 ASP A CA 1
ATOM 749 C C . ASP A 1 97 ? -5.931 -5.913 17.984 1.00 98.44 97 ASP A C 1
ATOM 751 O O . ASP A 1 97 ? -6.899 -6.536 18.429 1.00 98.44 97 ASP A O 1
ATOM 755 N N . ARG A 1 98 ? -5.240 -6.362 16.921 1.00 97.81 98 ARG A N 1
ATOM 756 C CA . ARG A 1 98 ? -5.555 -7.645 16.261 1.00 97.81 98 ARG A CA 1
ATOM 757 C C . ARG A 1 98 ? -5.244 -8.829 17.169 1.00 97.81 98 ARG A C 1
ATOM 759 O O . ARG A 1 98 ? -6.050 -9.754 17.233 1.00 97.81 98 ARG A O 1
ATOM 766 N N . PHE A 1 99 ? -4.126 -8.786 17.894 1.00 97.69 99 PHE A N 1
ATOM 767 C CA . PHE A 1 99 ? -3.780 -9.824 18.867 1.00 97.69 99 PHE A CA 1
ATOM 768 C C . PHE A 1 99 ? -4.707 -9.825 20.087 1.00 97.69 99 PHE A C 1
ATOM 770 O O . PHE A 1 99 ? -5.007 -10.889 20.618 1.00 97.69 99 PHE A O 1
ATOM 777 N N . ALA A 1 100 ? -5.234 -8.664 20.479 1.00 98.25 100 ALA A N 1
ATOM 778 C CA . ALA A 1 100 ? -6.246 -8.538 21.526 1.00 98.25 100 ALA A CA 1
ATOM 779 C C . ALA A 1 100 ? -7.671 -8.930 21.073 1.00 98.25 100 ALA A C 1
ATOM 781 O O . ALA A 1 100 ? -8.625 -8.752 21.828 1.00 98.25 100 ALA A O 1
ATOM 782 N N . GLY A 1 101 ? -7.849 -9.421 19.840 1.00 97.69 101 GLY A N 1
ATOM 783 C CA . GLY A 1 101 ? -9.152 -9.840 19.314 1.00 97.69 101 GLY A CA 1
ATOM 784 C C . GLY A 1 101 ? -10.117 -8.687 19.017 1.00 97.69 101 GLY A C 1
ATOM 785 O O . GLY A 1 101 ? -11.313 -8.916 18.838 1.00 97.69 101 GLY A O 1
ATOM 786 N N . ARG A 1 102 ? -9.632 -7.441 18.949 1.00 98.38 102 ARG A N 1
ATOM 787 C CA . ARG A 1 102 ? -10.475 -6.270 18.679 1.00 98.38 102 ARG A CA 1
ATOM 788 C C . ARG A 1 102 ? -10.853 -6.216 17.203 1.00 98.38 102 ARG A C 1
ATOM 790 O O . ARG A 1 102 ? -9.988 -6.318 16.322 1.00 98.38 102 ARG A O 1
ATOM 797 N N . THR A 1 103 ? -12.135 -5.968 16.933 1.00 97.62 103 THR A N 1
ATOM 798 C CA . THR A 1 103 ? -12.674 -5.799 15.577 1.00 97.62 103 THR A CA 1
ATOM 799 C C . THR A 1 103 ? -11.864 -4.769 14.793 1.00 97.62 103 THR A C 1
ATOM 801 O O . THR A 1 103 ? -11.599 -3.669 15.276 1.00 97.62 103 THR A O 1
ATOM 804 N N . ALA A 1 104 ? -11.439 -5.137 13.586 1.00 97.88 104 ALA A N 1
ATOM 805 C CA . ALA A 1 104 ? -10.669 -4.254 12.721 1.00 97.88 104 ALA A CA 1
ATOM 806 C C . ALA A 1 104 ? -11.593 -3.233 12.032 1.00 97.88 104 ALA A C 1
ATOM 808 O O . ALA A 1 104 ? -12.556 -3.655 11.387 1.00 97.88 104 ALA A O 1
ATOM 809 N N . PRO A 1 105 ? -11.320 -1.918 12.118 1.00 96.81 105 PRO A N 1
ATOM 810 C CA . PRO A 1 105 ? -12.025 -0.941 11.300 1.00 96.81 105 PRO A CA 1
ATOM 811 C C . PRO A 1 105 ? -11.680 -1.130 9.814 1.00 96.81 105 PRO A C 1
ATOM 813 O O . PRO A 1 105 ? -10.641 -1.692 9.460 1.00 96.81 105 PRO A O 1
ATOM 816 N N . SER A 1 106 ? -12.565 -0.647 8.944 1.00 97.75 106 SER A N 1
ATOM 817 C CA . SER A 1 106 ? -12.484 -0.800 7.488 1.00 97.75 106 SER A CA 1
ATOM 818 C C . SER A 1 106 ? -12.675 0.543 6.787 1.00 97.75 106 SER A C 1
ATOM 820 O O . SER A 1 106 ? -13.391 1.411 7.280 1.00 97.75 106 SER A O 1
ATOM 822 N N . THR A 1 107 ? -12.015 0.707 5.642 1.00 97.56 107 THR A N 1
ATOM 823 C CA . THR A 1 107 ? -12.278 1.757 4.637 1.00 97.56 107 THR A CA 1
ATOM 824 C C . THR A 1 107 ? -12.637 1.179 3.273 1.00 97.56 107 THR A C 1
ATOM 826 O O . THR A 1 107 ? -12.684 1.913 2.286 1.00 97.56 107 THR A O 1
ATOM 829 N N . CYS A 1 108 ? -12.808 -0.139 3.196 1.00 95.31 108 CYS A N 1
ATOM 830 C CA . CYS A 1 108 ? -13.873 -0.659 2.360 1.00 95.31 108 CYS A CA 1
ATOM 831 C C . CYS A 1 108 ? -15.191 -0.157 2.972 1.00 95.31 108 CYS A C 1
ATOM 833 O O . CYS A 1 108 ? -16.035 0.319 2.198 1.00 95.31 108 CYS A O 1
#